Protein AF-A0A0F8YPG9-F1 (afdb_monomer_lite)

Foldseek 3Di:
DDPVVVVVVVVVVVVVCPACLNQQAQDAADPVDPCDDNRHHHHPVLLVQQLCQAPDVDGDDDDDPPPCPLVSVLLSVQCQQAQVDHPSGNHDGDLDAEEDDDDDPDLVCCVPRNVCQNQNDDVRGQNHNNHPVFFPDWDADDDVDPPRTDDTWGQYPNGHTHD

Sequence (163 aa):
MNESTEALMAEAIRLGSQRKLCREYARIVDMELPIEGENIGVYPWQAEFHNAGADYPERCLLAANQTGKSRSGAAETAIHLTGEYPNWWQGRRFTHPVQWWTGAERTEDSKDIIQSALLGQQGDHGTGWIPKTHIVKVTYRQAGVPEVVDKIYVQHKSGGISE

pLDDT: mean 91.57, std 8.06, range [55.16, 98.56]

Organism: NCBI:txid412755

Structure (mmCIF, N/CA/C/O backbone):
data_AF-A0A0F8YPG9-F1
#
_entry.id   AF-A0A0F8YPG9-F1
#
loop_
_atom_site.group_PDB
_atom_site.id
_atom_site.type_symbol
_atom_site.label_atom_id
_atom_site.label_alt_id
_atom_site.label_comp_id
_atom_site.label_asym_id
_atom_site.label_entity_id
_atom_site.label_seq_id
_atom_site.pdbx_PDB_ins_code
_atom_site.Cartn_x
_atom_site.Cartn_y
_atom_site.Cartn_z
_atom_site.occupancy
_atom_site.B_iso_or_equiv
_atom_site.auth_seq_id
_atom_site.auth_comp_id
_atom_site.auth_asym_id
_atom_site.auth_atom_id
_atom_site.pdbx_PDB_model_num
ATOM 1 N N . MET A 1 1 ? -27.855 -5.778 -22.716 1.00 55.16 1 MET A N 1
ATOM 2 C CA . MET A 1 1 ? -27.303 -4.840 -21.713 1.00 55.16 1 MET A CA 1
ATOM 3 C C . MET A 1 1 ? -27.709 -3.445 -22.144 1.00 55.16 1 MET A C 1
ATOM 5 O O . MET A 1 1 ? -27.741 -3.213 -23.341 1.00 55.16 1 MET A O 1
ATOM 9 N N . ASN A 1 2 ? -28.146 -2.588 -21.219 1.00 73.69 2 ASN A N 1
ATOM 10 C CA . ASN A 1 2 ? -28.643 -1.250 -21.555 1.00 73.69 2 ASN A CA 1
ATOM 11 C C . ASN A 1 2 ? -27.463 -0.259 -21.606 1.00 73.69 2 ASN A C 1
ATOM 13 O O . ASN A 1 2 ? -26.493 -0.429 -20.867 1.00 73.69 2 ASN A O 1
ATOM 17 N N . GLU A 1 3 ? -27.555 0.791 -22.416 1.00 75.06 3 GLU A N 1
ATOM 18 C CA . GLU A 1 3 ? -26.484 1.783 -22.658 1.00 75.06 3 GLU A CA 1
ATOM 19 C C . GLU A 1 3 ? -25.985 2.449 -21.349 1.00 75.06 3 GLU A C 1
ATOM 21 O O . GLU A 1 3 ? -24.797 2.697 -21.148 1.00 75.06 3 GLU A O 1
ATOM 26 N N . SER A 1 4 ? -26.887 2.616 -20.373 1.00 78.88 4 SER A N 1
ATOM 27 C CA . SER A 1 4 ? -26.582 3.123 -19.025 1.00 78.88 4 SER A CA 1
ATOM 28 C C . SER A 1 4 ? -25.684 2.192 -18.192 1.00 78.88 4 SER A C 1
ATOM 30 O O . SER A 1 4 ? -24.829 2.671 -17.446 1.00 78.88 4 SER A O 1
ATOM 32 N N . THR A 1 5 ? -25.841 0.870 -18.314 1.00 81.88 5 THR A N 1
ATOM 33 C CA . THR A 1 5 ? -24.988 -0.095 -17.597 1.00 81.88 5 THR A CA 1
ATOM 34 C C . THR A 1 5 ? -23.568 -0.142 -18.157 1.00 81.88 5 THR A C 1
ATOM 36 O O . THR A 1 5 ? -22.621 -0.284 -17.387 1.00 81.88 5 THR A O 1
ATOM 39 N N . GLU A 1 6 ? -23.401 0.031 -19.469 1.00 84.81 6 GLU A N 1
ATOM 40 C CA . GLU A 1 6 ? -22.077 0.072 -20.101 1.00 84.81 6 GLU A CA 1
ATOM 41 C C . GLU A 1 6 ? -21.303 1.332 -19.694 1.00 84.81 6 GLU A C 1
ATOM 43 O O . GLU A 1 6 ? -20.127 1.240 -19.343 1.00 84.81 6 GLU A O 1
ATOM 48 N N . ALA A 1 7 ? -21.975 2.486 -19.625 1.00 81.94 7 ALA A N 1
ATOM 49 C CA . ALA A 1 7 ? -21.374 3.732 -19.151 1.00 81.94 7 ALA A CA 1
ATOM 50 C C . ALA A 1 7 ? -20.906 3.646 -17.684 1.00 81.94 7 ALA A C 1
ATOM 52 O O . ALA A 1 7 ? -19.809 4.097 -17.353 1.00 81.94 7 ALA A O 1
ATOM 53 N N . LEU A 1 8 ? -21.702 3.022 -16.807 1.00 81.00 8 LEU A N 1
ATOM 54 C CA . LEU A 1 8 ? -21.329 2.812 -15.402 1.00 81.00 8 LEU A CA 1
ATOM 55 C C . LEU A 1 8 ? -20.135 1.861 -15.254 1.00 81.00 8 LEU A C 1
ATOM 57 O O . LEU A 1 8 ? -19.243 2.119 -14.445 1.00 81.00 8 LEU A O 1
ATOM 61 N N . MET A 1 9 ? -20.087 0.782 -16.042 1.00 76.69 9 MET A N 1
ATOM 62 C CA . MET A 1 9 ? -18.933 -0.121 -16.062 1.00 76.69 9 MET A CA 1
ATOM 63 C C . MET A 1 9 ? -17.675 0.580 -16.582 1.00 76.69 9 MET A C 1
ATOM 65 O O . MET A 1 9 ? -16.614 0.441 -15.975 1.00 76.69 9 MET A O 1
ATOM 69 N N . ALA A 1 10 ? -17.786 1.368 -17.653 1.00 74.75 10 ALA A N 1
ATOM 70 C CA . ALA A 1 10 ? -16.668 2.132 -18.201 1.00 74.75 10 ALA A CA 1
ATOM 71 C C . ALA A 1 10 ? -16.107 3.139 -17.183 1.00 74.75 10 ALA A C 1
ATOM 73 O O . ALA A 1 10 ? -14.891 3.231 -17.012 1.00 74.75 10 ALA A O 1
ATOM 74 N N . GLU A 1 11 ? -16.976 3.838 -16.449 1.00 77.81 11 GLU A N 1
ATOM 75 C CA . GLU A 1 11 ? -16.554 4.778 -15.408 1.00 77.81 11 GLU A CA 1
ATOM 76 C C . GLU A 1 11 ? -15.919 4.065 -14.206 1.00 77.81 11 GLU A C 1
ATOM 78 O O . GLU A 1 11 ? -14.884 4.501 -13.702 1.00 77.81 11 GLU A O 1
ATOM 83 N N . ALA A 1 12 ? -16.467 2.924 -13.780 1.00 72.00 12 ALA A N 1
ATOM 84 C CA . ALA A 1 12 ? -15.864 2.112 -12.724 1.00 72.00 12 ALA A CA 1
ATOM 85 C C . ALA A 1 12 ? -14.465 1.603 -13.117 1.00 72.00 12 ALA A C 1
ATOM 87 O O . ALA A 1 12 ? -13.543 1.635 -12.298 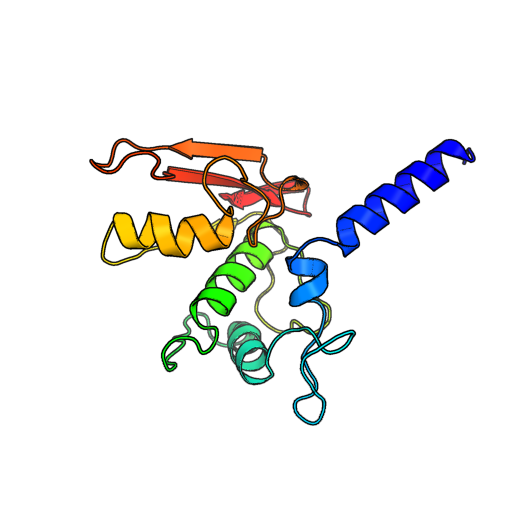1.00 72.00 12 ALA A O 1
ATOM 88 N N . ILE A 1 13 ? -14.283 1.189 -14.377 1.00 72.94 13 ILE A N 1
ATOM 89 C CA . ILE A 1 13 ? -12.981 0.795 -14.933 1.00 72.94 13 ILE A CA 1
ATOM 90 C C . ILE A 1 13 ? -12.021 1.991 -14.952 1.00 72.94 13 ILE A C 1
ATOM 92 O O . ILE A 1 13 ? -10.868 1.849 -14.542 1.00 72.94 13 ILE A O 1
ATOM 96 N N . ARG A 1 14 ? -12.487 3.176 -15.366 1.00 71.94 14 ARG A N 1
ATOM 97 C CA . ARG A 1 14 ? -11.690 4.413 -15.386 1.00 71.94 14 ARG A CA 1
ATOM 98 C C . ARG A 1 14 ? -11.221 4.818 -13.989 1.00 71.94 14 ARG A C 1
ATOM 100 O O . ARG A 1 14 ? -10.050 5.125 -13.791 1.00 71.94 14 ARG A O 1
ATOM 107 N N . LEU A 1 15 ? -12.114 4.791 -13.003 1.00 69.69 15 LEU A N 1
ATOM 108 C CA . LEU A 1 15 ? -11.768 5.085 -11.611 1.00 69.69 15 LEU A CA 1
ATOM 109 C C . LEU A 1 15 ? -10.829 4.020 -11.031 1.00 69.69 15 LEU A C 1
ATOM 111 O O . LEU A 1 15 ? -9.929 4.340 -10.256 1.00 69.69 15 LEU A O 1
ATOM 115 N N . GLY A 1 16 ? -11.006 2.758 -11.433 1.00 65.06 16 GLY A N 1
ATOM 116 C CA . GLY A 1 16 ? -10.108 1.656 -11.100 1.00 65.06 16 GLY A CA 1
ATOM 117 C C . GLY A 1 16 ? -8.689 1.864 -11.632 1.00 65.06 16 GLY A C 1
ATOM 118 O O . GLY A 1 16 ? -7.729 1.735 -10.876 1.00 65.06 16 GLY A O 1
ATOM 119 N N . SER A 1 17 ? -8.544 2.253 -12.901 1.00 62.72 17 SER A N 1
ATOM 120 C CA . SER A 1 17 ? -7.236 2.460 -13.537 1.00 62.72 17 SER A CA 1
ATOM 121 C C . SER A 1 17 ? -6.479 3.678 -12.998 1.00 62.72 17 SER A C 1
ATOM 123 O O . SER A 1 17 ? -5.251 3.709 -13.049 1.00 62.72 17 SER A O 1
ATOM 125 N N . GLN A 1 18 ? -7.187 4.654 -12.423 1.00 65.38 18 GLN A N 1
ATOM 126 C CA . GLN A 1 18 ? -6.587 5.821 -11.771 1.00 65.38 18 GLN A CA 1
ATOM 127 C C . GLN A 1 18 ? -6.046 5.542 -10.363 1.00 65.38 18 GLN A C 1
ATOM 129 O O . GLN A 1 18 ? -5.344 6.389 -9.804 1.00 65.38 18 GLN A O 1
ATOM 134 N N . ARG A 1 19 ? -6.337 4.375 -9.776 1.00 80.06 19 ARG A N 1
ATOM 135 C CA . ARG A 1 19 ? -5.829 4.015 -8.447 1.00 80.06 19 ARG A CA 1
ATOM 136 C C . ARG A 1 19 ? -4.307 3.981 -8.456 1.00 80.06 19 ARG A C 1
ATOM 138 O O . ARG A 1 19 ? -3.692 3.437 -9.373 1.00 80.06 19 ARG A O 1
ATOM 145 N N . LYS A 1 20 ? -3.705 4.491 -7.380 1.00 83.44 20 LYS A N 1
ATOM 146 C CA . LYS A 1 20 ? -2.249 4.540 -7.203 1.00 83.44 20 LYS A CA 1
ATOM 147 C C . LYS A 1 20 ? -1.589 3.189 -7.473 1.00 83.44 20 LYS A C 1
ATOM 149 O O . LYS A 1 20 ? -0.627 3.124 -8.227 1.00 83.44 20 LYS A O 1
ATOM 154 N N . LEU A 1 21 ? -2.163 2.113 -6.934 1.00 83.62 21 LEU A N 1
ATOM 155 C CA . LEU A 1 21 ? -1.667 0.756 -7.141 1.00 83.62 21 LEU A CA 1
ATOM 156 C C . LEU A 1 21 ? -1.704 0.329 -8.619 1.00 83.62 21 LEU A C 1
ATOM 158 O O . LEU A 1 21 ? -0.700 -0.128 -9.158 1.00 83.62 21 LEU A O 1
ATOM 162 N N . CYS A 1 22 ? -2.835 0.542 -9.295 1.00 79.38 22 CYS A N 1
ATOM 163 C CA . CYS A 1 22 ? -3.024 0.168 -10.697 1.00 79.38 22 CYS A CA 1
ATOM 164 C C . CYS A 1 22 ? -2.204 1.017 -11.673 1.00 79.38 22 CYS A C 1
ATOM 166 O O . CYS A 1 22 ? -1.935 0.552 -12.774 1.00 79.38 22 CYS A O 1
ATOM 168 N N . ARG A 1 23 ? -1.824 2.243 -11.294 1.00 84.75 23 ARG A N 1
ATOM 169 C CA . ARG A 1 23 ? -1.048 3.163 -12.135 1.00 84.75 23 ARG A CA 1
ATOM 170 C C . ARG A 1 23 ? 0.447 3.092 -11.842 1.00 84.75 23 ARG A C 1
ATOM 172 O O . ARG A 1 23 ? 1.237 2.826 -12.738 1.00 84.75 23 ARG A O 1
ATOM 179 N N . GLU A 1 24 ? 0.844 3.334 -10.597 1.00 88.94 24 GLU A N 1
ATOM 180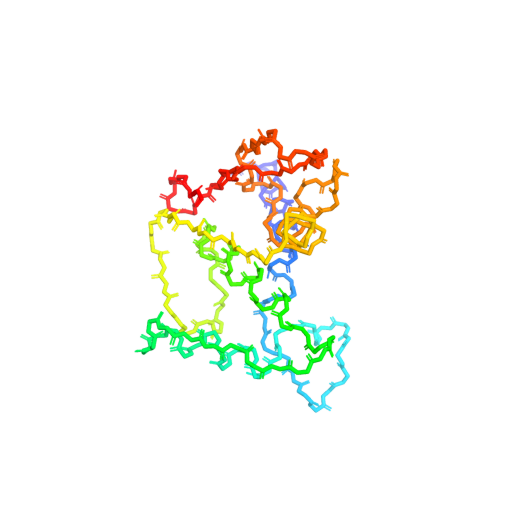 C CA . GLU A 1 24 ? 2.252 3.453 -10.207 1.00 88.94 24 GLU A CA 1
ATOM 181 C C . GLU A 1 24 ? 2.948 2.105 -9.996 1.00 88.94 24 GLU A C 1
ATOM 183 O O . GLU A 1 24 ? 4.176 2.057 -9.957 1.00 88.94 24 GLU A O 1
ATOM 188 N N . TYR A 1 25 ? 2.184 1.023 -9.833 1.00 91.81 25 TYR A N 1
ATOM 189 C CA . TYR A 1 25 ? 2.700 -0.343 -9.709 1.00 91.81 25 TYR A CA 1
ATOM 190 C C . TYR A 1 25 ? 2.295 -1.233 -10.893 1.00 91.81 25 TYR A C 1
ATOM 192 O O . TYR A 1 25 ? 2.488 -2.445 -10.859 1.00 91.81 25 TYR A O 1
ATOM 200 N N . ALA A 1 26 ? 1.768 -0.646 -11.974 1.00 88.44 26 ALA A N 1
ATOM 201 C CA . ALA A 1 26 ? 1.269 -1.383 -13.137 1.00 88.44 26 ALA A CA 1
ATOM 202 C C . ALA A 1 26 ? 2.364 -2.152 -13.887 1.00 88.44 26 ALA A C 1
ATOM 204 O O . ALA A 1 26 ? 2.124 -3.229 -14.432 1.00 88.44 26 ALA A O 1
ATOM 205 N N . ARG A 1 27 ? 3.557 -1.556 -13.951 1.00 92.62 27 ARG A N 1
ATOM 206 C CA . ARG A 1 27 ? 4.668 -1.975 -14.806 1.00 92.62 27 ARG A CA 1
ATOM 207 C C . ARG A 1 27 ? 6.001 -1.768 -14.100 1.00 92.62 27 ARG A C 1
ATOM 209 O O . ARG A 1 27 ? 6.102 -0.936 -13.198 1.00 92.62 27 ARG A O 1
ATOM 216 N N . ILE A 1 28 ? 7.008 -2.505 -14.546 1.00 96.00 28 ILE A N 1
ATOM 217 C CA . ILE A 1 28 ? 8.404 -2.222 -14.218 1.00 96.00 28 ILE A CA 1
ATOM 218 C C . ILE A 1 28 ? 8.855 -1.094 -15.149 1.00 96.00 28 ILE A C 1
ATOM 220 O O . ILE A 1 28 ? 8.533 -1.133 -16.337 1.00 96.00 28 ILE A O 1
ATOM 224 N N . VAL A 1 29 ? 9.515 -0.070 -14.607 1.00 95.50 29 VAL A N 1
ATOM 225 C CA . VAL A 1 29 ? 10.022 1.045 -15.421 1.00 95.50 29 VAL A CA 1
ATOM 226 C C . VAL A 1 29 ? 11.197 0.600 -16.278 1.00 95.50 29 VAL A C 1
ATOM 228 O O . VAL A 1 29 ? 12.015 -0.219 -15.851 1.00 95.50 29 VAL A O 1
ATOM 231 N N . ASP A 1 30 ? 11.293 1.191 -17.460 1.00 95.12 30 ASP A N 1
ATOM 232 C CA . ASP A 1 30 ? 12.500 1.142 -18.268 1.00 95.12 30 ASP A CA 1
ATOM 233 C C . ASP A 1 30 ? 13.482 2.194 -17.741 1.00 95.12 30 ASP A C 1
ATOM 235 O O . ASP A 1 30 ? 13.176 3.388 -17.725 1.00 95.12 30 ASP A O 1
ATOM 239 N N . MET A 1 31 ? 14.644 1.748 -17.264 1.00 94.94 31 MET A N 1
ATOM 240 C CA . MET A 1 31 ? 15.667 2.630 -16.692 1.00 94.94 31 MET A CA 1
ATOM 241 C C . MET A 1 31 ? 16.459 3.396 -17.760 1.00 94.94 31 MET A C 1
ATOM 243 O O . MET A 1 31 ? 17.203 4.309 -17.405 1.00 94.94 31 MET A O 1
ATOM 247 N N . GLU A 1 32 ? 16.315 3.041 -19.040 1.00 95.94 32 GLU A N 1
ATOM 248 C CA . GLU A 1 32 ? 16.935 3.753 -20.165 1.00 95.94 32 GLU A CA 1
ATOM 249 C C . GLU A 1 32 ? 16.125 4.986 -20.591 1.00 95.94 32 GLU A C 1
ATOM 251 O O . GLU A 1 32 ? 16.642 5.873 -21.274 1.00 95.94 32 GLU A O 1
ATOM 256 N N . LEU A 1 33 ? 14.863 5.073 -20.160 1.00 93.88 33 LEU A N 1
ATOM 257 C CA . LEU A 1 33 ? 13.953 6.169 -20.468 1.00 93.88 33 LEU A CA 1
ATOM 258 C C . LEU A 1 33 ? 13.736 7.079 -19.247 1.00 93.88 33 LEU A C 1
ATOM 260 O O . LEU A 1 33 ? 13.785 6.618 -18.103 1.00 93.88 33 LEU A O 1
ATOM 264 N N . PRO A 1 34 ? 13.422 8.372 -19.453 1.00 92.88 34 PRO A N 1
ATOM 265 C CA . PRO A 1 34 ? 12.973 9.242 -18.370 1.00 92.88 34 PRO A CA 1
ATOM 266 C C . PRO A 1 34 ? 11.765 8.649 -17.628 1.00 92.88 34 PRO A C 1
ATOM 268 O O . PRO A 1 34 ? 10.867 8.068 -18.240 1.00 92.88 34 PRO A O 1
ATOM 271 N N . ILE A 1 35 ? 11.735 8.791 -16.299 1.00 90.38 35 ILE A N 1
ATOM 272 C CA . ILE A 1 35 ? 10.666 8.249 -15.440 1.00 90.38 35 ILE A CA 1
ATOM 273 C C . ILE A 1 35 ? 9.512 9.250 -15.389 1.00 90.38 35 ILE A C 1
ATOM 275 O O . ILE A 1 35 ? 9.288 9.948 -14.399 1.00 90.38 35 ILE A O 1
ATOM 279 N N . GLU A 1 36 ? 8.802 9.358 -16.503 1.00 88.19 36 GLU A N 1
ATOM 280 C CA . GLU A 1 36 ? 7.695 10.289 -16.688 1.00 88.19 36 GLU A CA 1
ATOM 281 C C . GLU A 1 36 ? 6.666 9.741 -17.681 1.00 88.19 36 GLU A C 1
ATOM 283 O O . GLU A 1 36 ? 6.887 8.726 -18.345 1.00 88.19 36 GLU A O 1
ATOM 288 N N . GLY A 1 37 ? 5.510 10.405 -17.767 1.00 87.31 37 GLY A N 1
ATOM 289 C CA . GLY A 1 37 ? 4.443 10.022 -18.690 1.00 87.31 37 GLY A CA 1
ATOM 290 C C . GLY A 1 37 ? 4.007 8.566 -18.501 1.00 87.31 37 GLY A C 1
ATOM 291 O O . GLY A 1 37 ? 3.454 8.202 -17.462 1.00 87.31 37 GLY A O 1
ATOM 292 N N . GLU A 1 38 ? 4.249 7.741 -19.519 1.00 86.12 38 GLU A N 1
ATOM 293 C CA . GLU A 1 38 ? 3.911 6.315 -19.515 1.00 86.12 38 GLU A CA 1
ATOM 294 C C . GLU A 1 38 ? 4.953 5.434 -18.803 1.00 86.12 38 GLU A C 1
ATOM 296 O O . GLU A 1 38 ? 4.635 4.303 -18.429 1.00 86.12 38 GLU A O 1
ATOM 301 N N . ASN A 1 39 ? 6.171 5.932 -18.565 1.00 90.75 39 ASN A N 1
ATOM 302 C CA . ASN A 1 39 ? 7.249 5.209 -17.885 1.00 90.75 39 ASN A CA 1
ATOM 303 C C . ASN A 1 39 ? 7.261 5.482 -16.369 1.00 90.75 39 ASN A C 1
ATOM 305 O O . ASN A 1 39 ? 8.283 5.789 -15.762 1.00 90.75 39 ASN A O 1
ATOM 309 N N . ILE A 1 40 ? 6.089 5.394 -15.743 1.00 89.25 40 ILE A N 1
ATOM 310 C CA . ILE A 1 40 ? 5.923 5.492 -14.289 1.00 89.25 40 ILE A CA 1
ATOM 311 C C . ILE A 1 40 ? 5.572 4.101 -13.766 1.00 89.25 40 ILE A C 1
ATOM 313 O O . ILE A 1 40 ? 4.650 3.457 -14.270 1.00 89.25 40 ILE A O 1
ATOM 317 N N . GLY A 1 41 ? 6.300 3.626 -12.756 1.00 93.19 41 GLY A N 1
ATOM 318 C CA . GLY A 1 41 ? 6.188 2.231 -12.350 1.00 93.19 41 GLY A CA 1
ATOM 319 C C . GLY A 1 41 ? 7.034 1.829 -11.144 1.00 93.19 41 GLY A C 1
ATOM 320 O O . GLY A 1 41 ? 7.410 2.633 -10.284 1.00 93.19 41 GLY A O 1
ATOM 321 N N . VAL A 1 42 ? 7.318 0.535 -11.085 1.00 95.25 42 VAL A N 1
ATOM 322 C CA . VAL A 1 42 ? 8.179 -0.117 -10.098 1.00 95.25 42 VAL A CA 1
ATOM 323 C C . VAL A 1 42 ? 9.608 -0.137 -10.617 1.00 95.25 42 VAL A C 1
ATOM 325 O O . VAL A 1 42 ? 9.838 -0.515 -11.763 1.00 95.25 42 VAL A O 1
ATOM 328 N N . TYR A 1 43 ? 10.575 0.249 -9.788 1.00 95.50 43 TYR A N 1
ATOM 329 C CA . TYR A 1 43 ? 11.984 0.124 -10.162 1.00 95.50 43 TYR A CA 1
ATOM 330 C C . TYR A 1 43 ? 12.385 -1.352 -10.295 1.00 95.50 43 TYR A C 1
ATOM 332 O O . TYR A 1 43 ? 11.898 -2.167 -9.509 1.00 95.50 43 TYR A O 1
ATOM 340 N N . PRO A 1 44 ? 13.313 -1.721 -11.198 1.00 96.56 44 PRO A N 1
ATOM 341 C CA . PRO A 1 44 ? 13.739 -3.114 -11.351 1.00 96.56 44 PRO A CA 1
ATOM 342 C C . PRO A 1 44 ? 14.162 -3.781 -10.034 1.00 96.56 44 PRO A C 1
ATOM 344 O O . PRO A 1 44 ? 13.713 -4.882 -9.737 1.00 96.56 44 PRO A O 1
ATOM 347 N N . TRP A 1 45 ? 14.914 -3.075 -9.182 1.00 96.06 45 TRP A N 1
ATOM 348 C CA . TRP A 1 45 ? 15.323 -3.588 -7.867 1.00 96.06 45 TRP A CA 1
ATOM 349 C C . TRP A 1 45 ? 14.140 -3.782 -6.899 1.00 96.06 45 TRP A C 1
ATOM 351 O O . TRP A 1 45 ? 14.169 -4.671 -6.051 1.00 96.06 45 TRP A O 1
ATOM 361 N N . GLN A 1 46 ? 13.082 -2.964 -7.005 1.00 96.94 46 GLN A N 1
ATOM 362 C CA . GLN A 1 46 ? 11.862 -3.148 -6.210 1.00 96.94 46 GLN A CA 1
ATOM 363 C C . GLN A 1 46 ? 11.144 -4.413 -6.669 1.00 96.94 46 GLN A C 1
ATOM 365 O O . GLN A 1 46 ? 10.755 -5.228 -5.840 1.00 96.94 46 GLN A O 1
ATOM 370 N N . ALA A 1 47 ? 11.009 -4.598 -7.985 1.00 97.38 47 ALA A N 1
ATOM 371 C CA . ALA A 1 47 ? 10.405 -5.794 -8.556 1.00 97.38 47 ALA A CA 1
ATOM 372 C C . ALA A 1 47 ? 11.191 -7.059 -8.182 1.00 97.38 47 ALA A C 1
ATOM 374 O O . ALA A 1 47 ? 10.578 -8.054 -7.812 1.00 97.38 47 ALA A O 1
ATOM 375 N N . GLU A 1 48 ? 12.526 -7.008 -8.203 1.00 97.50 48 GLU A N 1
ATOM 376 C CA . GLU A 1 48 ? 13.392 -8.088 -7.718 1.00 97.50 48 GLU A CA 1
ATOM 377 C C . GLU A 1 48 ? 13.121 -8.403 -6.243 1.00 97.50 48 GLU A C 1
ATOM 379 O O . GLU A 1 48 ? 12.839 -9.553 -5.906 1.00 97.50 48 GLU A O 1
ATOM 384 N N . PHE A 1 49 ? 13.107 -7.380 -5.379 1.00 97.81 49 PHE A N 1
ATOM 385 C CA . PHE A 1 49 ? 12.772 -7.545 -3.966 1.00 97.81 49 PHE A CA 1
ATOM 386 C C . PHE A 1 49 ? 11.409 -8.223 -3.789 1.00 97.81 49 PHE A C 1
ATOM 388 O O . PHE A 1 49 ? 11.321 -9.197 -3.045 1.00 97.81 49 PHE A O 1
ATOM 395 N N . HIS A 1 50 ? 10.364 -7.758 -4.479 1.00 97.69 50 HIS A N 1
ATOM 396 C CA . HIS A 1 50 ? 9.014 -8.331 -4.424 1.00 97.69 50 HIS A CA 1
ATOM 397 C C . HIS A 1 50 ? 8.972 -9.785 -4.914 1.00 97.69 50 HIS A C 1
ATOM 399 O O . HIS A 1 50 ? 8.399 -10.659 -4.259 1.00 97.69 50 HIS A O 1
ATOM 405 N N . ASN A 1 51 ? 9.611 -10.055 -6.052 1.00 98.19 51 ASN A N 1
ATOM 406 C CA . ASN A 1 51 ? 9.610 -11.366 -6.692 1.00 98.19 51 ASN A CA 1
ATOM 407 C C . ASN A 1 51 ? 10.387 -12.410 -5.890 1.00 98.19 51 ASN A C 1
ATOM 409 O O . ASN A 1 51 ? 9.964 -13.562 -5.848 1.00 98.19 51 ASN A O 1
ATOM 413 N N . ALA A 1 52 ? 11.429 -12.004 -5.159 1.00 98.19 52 ALA A N 1
ATOM 414 C CA . ALA A 1 52 ? 12.135 -12.873 -4.221 1.00 98.19 52 ALA A CA 1
ATOM 415 C C . ALA A 1 52 ? 11.194 -13.487 -3.161 1.00 98.19 52 ALA A C 1
ATOM 417 O O . ALA A 1 52 ? 11.482 -14.548 -2.614 1.00 98.19 52 ALA A O 1
ATOM 418 N N . GLY A 1 53 ? 10.031 -12.881 -2.893 1.00 97.44 53 GLY A N 1
ATOM 419 C CA . GLY A 1 53 ? 9.031 -13.450 -1.986 1.00 97.44 53 GLY A CA 1
ATOM 420 C C . GLY A 1 53 ? 8.430 -14.782 -2.445 1.00 97.44 53 GLY A C 1
ATOM 421 O O . GLY A 1 53 ? 7.739 -15.417 -1.653 1.00 97.44 53 GLY A O 1
ATOM 422 N N . ALA A 1 54 ? 8.647 -15.202 -3.697 1.00 97.38 54 ALA A N 1
ATOM 423 C CA . ALA A 1 54 ? 8.250 -16.525 -4.181 1.00 97.38 54 ALA A CA 1
ATOM 424 C C . ALA A 1 54 ? 9.000 -17.651 -3.455 1.00 97.38 54 ALA A C 1
ATOM 426 O O . ALA A 1 54 ? 8.386 -18.638 -3.052 1.00 97.38 54 ALA A O 1
ATOM 427 N N . ASP A 1 55 ? 10.303 -17.456 -3.253 1.00 97.69 55 ASP A N 1
ATOM 428 C CA . ASP A 1 55 ? 11.214 -18.472 -2.727 1.00 97.69 55 ASP A CA 1
ATOM 429 C C . ASP A 1 55 ? 11.593 -18.205 -1.265 1.00 97.69 55 ASP A C 1
ATOM 431 O O . ASP A 1 55 ? 11.845 -19.137 -0.500 1.00 97.69 55 ASP A O 1
ATOM 435 N N . TYR A 1 56 ? 11.604 -16.931 -0.855 1.00 97.38 56 TYR A N 1
ATOM 436 C CA . TYR A 1 56 ? 12.087 -16.507 0.456 1.00 97.38 56 TYR A CA 1
ATOM 437 C C . TYR A 1 56 ? 10.942 -15.963 1.326 1.00 97.38 56 TYR A C 1
ATOM 439 O O . TYR A 1 56 ? 10.410 -14.882 1.045 1.00 97.38 56 TYR A O 1
ATOM 447 N N . PRO A 1 57 ? 10.558 -16.672 2.408 1.00 92.25 57 PRO A N 1
ATOM 448 C CA . PRO A 1 57 ? 9.488 -16.228 3.302 1.00 92.25 57 PRO A CA 1
ATOM 449 C C . PRO A 1 57 ? 9.872 -14.980 4.107 1.00 92.25 57 PRO A C 1
ATOM 451 O O . PRO A 1 57 ? 8.998 -14.210 4.496 1.00 92.25 57 PRO A O 1
ATOM 454 N N . GLU A 1 58 ? 11.170 -14.763 4.317 1.00 96.12 58 GLU A N 1
ATOM 455 C CA . GLU A 1 58 ? 11.727 -13.622 5.034 1.00 96.12 58 GLU A CA 1
ATOM 456 C C . GLU A 1 58 ? 12.663 -12.850 4.105 1.00 96.12 58 GLU A C 1
ATOM 458 O O . GLU A 1 58 ? 13.527 -13.430 3.444 1.00 96.12 58 GLU A O 1
ATOM 463 N N . ARG A 1 59 ? 12.482 -11.529 4.037 1.00 96.38 59 ARG A N 1
ATOM 464 C CA . ARG A 1 59 ? 13.276 -10.633 3.191 1.00 96.38 59 ARG A CA 1
ATOM 465 C C . ARG A 1 59 ? 13.571 -9.343 3.940 1.00 96.38 59 ARG A C 1
ATOM 467 O O . ARG A 1 59 ? 12.707 -8.807 4.629 1.00 96.38 59 ARG A O 1
ATOM 474 N N . CYS A 1 60 ? 14.777 -8.816 3.755 1.00 96.06 60 CYS A N 1
ATOM 475 C CA . CYS A 1 60 ? 15.189 -7.526 4.295 1.00 96.06 60 CYS A CA 1
ATOM 476 C C . CYS A 1 60 ? 15.520 -6.575 3.146 1.00 96.06 60 CYS A C 1
ATOM 478 O O . CYS A 1 60 ? 16.343 -6.898 2.290 1.00 96.06 60 CYS A O 1
ATOM 480 N N . LEU A 1 61 ? 14.890 -5.398 3.136 1.00 95.38 61 LEU A N 1
ATOM 481 C CA . LEU A 1 61 ? 15.202 -4.349 2.175 1.00 95.38 61 LEU A CA 1
ATOM 482 C C . LEU A 1 61 ? 16.162 -3.328 2.793 1.00 95.38 61 LEU A C 1
ATOM 484 O O . LEU A 1 61 ? 15.737 -2.391 3.472 1.00 95.38 61 LEU A O 1
ATOM 488 N N . LEU A 1 62 ? 17.457 -3.490 2.525 1.00 95.00 62 LEU A N 1
ATOM 489 C CA . LEU A 1 62 ? 18.492 -2.554 2.958 1.00 95.00 62 LEU A CA 1
ATOM 490 C C . LEU A 1 62 ? 18.822 -1.568 1.830 1.00 95.00 62 LEU A C 1
ATOM 492 O O . LEU A 1 62 ? 19.438 -1.934 0.834 1.00 95.00 62 LEU A O 1
ATOM 496 N N . ALA A 1 63 ? 18.410 -0.308 1.985 1.00 92.12 63 ALA A N 1
ATOM 497 C CA . ALA A 1 63 ? 18.592 0.722 0.963 1.00 92.12 63 ALA A CA 1
ATOM 498 C C . ALA A 1 63 ? 18.799 2.121 1.566 1.00 92.12 63 ALA A C 1
ATOM 500 O O . ALA A 1 63 ? 18.350 2.422 2.680 1.00 92.12 63 ALA A O 1
ATOM 501 N N . ALA A 1 64 ? 19.432 3.007 0.789 1.00 93.50 64 ALA A N 1
ATOM 502 C CA . ALA A 1 64 ? 19.681 4.394 1.179 1.00 93.50 64 ALA A CA 1
ATOM 503 C C . ALA A 1 64 ? 18.379 5.186 1.434 1.00 93.50 64 ALA A C 1
ATOM 505 O O . ALA A 1 64 ? 17.258 4.742 1.154 1.00 93.50 64 ALA A O 1
ATOM 506 N N . ASN A 1 65 ? 18.499 6.376 2.020 1.00 91.94 65 ASN A N 1
ATOM 507 C CA . ASN A 1 65 ? 17.348 7.242 2.281 1.00 91.94 65 ASN A CA 1
ATOM 508 C C . ASN A 1 65 ? 16.741 7.782 0.985 1.00 91.94 65 ASN A C 1
ATOM 510 O O . ASN A 1 65 ? 17.451 8.025 0.020 1.00 91.94 65 ASN A O 1
ATOM 514 N N . GLN A 1 66 ? 15.411 7.931 0.978 1.00 88.81 66 GLN A N 1
ATOM 515 C CA . GLN A 1 66 ? 14.638 8.478 -0.149 1.00 88.81 66 GLN A CA 1
ATOM 516 C C . GLN A 1 66 ? 14.749 7.698 -1.473 1.00 88.81 66 GLN A C 1
ATOM 518 O O . GLN A 1 66 ? 14.349 8.183 -2.521 1.00 88.81 66 GLN A O 1
ATOM 523 N N . THR A 1 67 ? 15.199 6.446 -1.425 1.00 92.44 67 THR A N 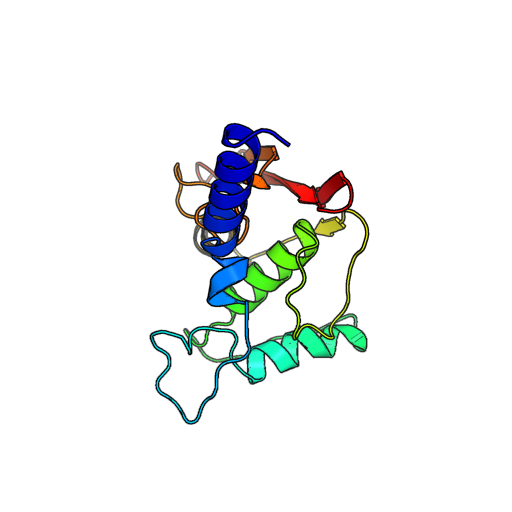1
ATOM 524 C CA . THR A 1 67 ? 15.282 5.559 -2.600 1.00 92.44 67 THR A CA 1
ATOM 525 C C . THR A 1 67 ? 13.961 4.876 -2.949 1.00 92.44 67 THR A C 1
ATOM 527 O O . THR A 1 67 ? 13.852 4.256 -3.997 1.00 92.44 67 THR A O 1
ATOM 530 N N . GLY A 1 68 ? 12.946 4.971 -2.083 1.00 92.25 68 GLY A N 1
ATOM 531 C CA . GLY A 1 68 ? 11.661 4.292 -2.268 1.00 92.25 68 GLY A CA 1
ATOM 532 C C . GLY A 1 68 ? 11.459 3.043 -1.406 1.00 92.25 68 GLY A C 1
ATOM 533 O O . GLY A 1 68 ? 10.516 2.301 -1.653 1.00 92.25 68 GLY A O 1
ATOM 534 N N . LYS A 1 69 ? 12.269 2.819 -0.361 1.00 94.50 69 LYS A N 1
ATOM 535 C CA . LYS A 1 69 ? 12.069 1.691 0.574 1.00 94.50 69 LYS A CA 1
ATOM 536 C C . LYS A 1 69 ? 10.675 1.651 1.221 1.00 94.50 69 LYS A C 1
ATOM 538 O O . LYS A 1 69 ? 10.006 0.623 1.177 1.00 94.50 69 LYS A O 1
ATOM 543 N N . SER A 1 70 ? 10.190 2.783 1.738 1.00 93.44 70 SER A N 1
ATOM 544 C CA . SER A 1 70 ? 8.851 2.872 2.345 1.00 93.44 70 SER A CA 1
ATOM 545 C C . SER A 1 70 ? 7.746 2.671 1.309 1.00 93.44 70 SER A C 1
ATOM 547 O O . SER A 1 70 ? 6.718 2.067 1.602 1.00 93.44 70 SER A O 1
ATOM 549 N N . ARG A 1 71 ? 7.985 3.132 0.072 1.00 93.88 71 ARG A N 1
ATOM 550 C CA . ARG A 1 71 ? 7.097 2.895 -1.068 1.00 93.88 71 ARG A CA 1
ATOM 551 C C . ARG A 1 71 ? 6.949 1.397 -1.339 1.00 93.88 71 ARG A C 1
ATOM 553 O O . ARG A 1 71 ? 5.819 0.948 -1.474 1.00 93.88 71 ARG A O 1
ATOM 560 N N . SER A 1 72 ? 8.052 0.646 -1.377 1.00 96.00 72 SER A N 1
ATOM 561 C CA . SER A 1 72 ? 8.031 -0.806 -1.604 1.00 96.00 72 SER A CA 1
ATOM 562 C C . SER A 1 72 ? 7.215 -1.540 -0.544 1.00 96.00 72 SER A C 1
ATOM 564 O O . SER A 1 72 ? 6.309 -2.295 -0.884 1.00 96.00 72 SER A O 1
ATOM 566 N N . GLY A 1 73 ? 7.491 -1.285 0.739 1.00 96.25 73 GLY A N 1
ATOM 567 C CA . GLY A 1 73 ? 6.793 -1.964 1.834 1.00 96.25 73 GLY A CA 1
ATOM 568 C C . GLY A 1 73 ? 5.291 -1.670 1.859 1.00 96.25 73 GLY A C 1
ATOM 569 O O . GLY A 1 73 ? 4.483 -2.587 1.999 1.00 96.25 73 GLY A O 1
ATOM 570 N N . ALA A 1 74 ? 4.900 -0.407 1.666 1.00 96.50 74 ALA A N 1
ATOM 571 C CA . ALA A 1 74 ? 3.492 -0.017 1.673 1.00 96.50 74 ALA A CA 1
ATOM 572 C C . ALA A 1 74 ? 2.724 -0.541 0.446 1.00 96.50 74 ALA A C 1
ATOM 574 O O . ALA A 1 74 ? 1.585 -0.984 0.587 1.00 96.50 74 ALA A O 1
ATOM 575 N N . ALA A 1 75 ? 3.346 -0.535 -0.738 1.00 96.62 75 ALA A N 1
ATOM 576 C CA . ALA A 1 75 ? 2.740 -1.084 -1.947 1.00 96.62 75 ALA A CA 1
ATOM 577 C C . ALA A 1 75 ? 2.552 -2.604 -1.847 1.00 96.62 75 ALA A C 1
ATOM 579 O O . ALA A 1 75 ? 1.450 -3.088 -2.089 1.00 96.62 75 ALA A O 1
ATOM 580 N N . GLU A 1 76 ? 3.581 -3.350 -1.427 1.00 97.25 76 GLU A N 1
ATOM 581 C CA . GLU A 1 76 ? 3.486 -4.803 -1.213 1.00 97.25 76 GLU A CA 1
ATOM 582 C C . GLU A 1 76 ? 2.403 -5.154 -0.182 1.00 97.25 76 GLU A C 1
ATOM 584 O O . GLU A 1 76 ? 1.565 -6.019 -0.436 1.00 97.25 76 GLU A O 1
ATOM 589 N N . THR A 1 77 ? 2.354 -4.419 0.934 1.00 97.69 77 THR A N 1
ATOM 590 C CA . THR A 1 77 ? 1.309 -4.581 1.957 1.00 97.69 77 THR A CA 1
ATOM 591 C C . THR A 1 77 ? -0.085 -4.376 1.358 1.00 97.69 77 THR A C 1
ATOM 593 O O . THR A 1 77 ? -0.958 -5.224 1.524 1.00 97.69 77 THR A O 1
ATOM 596 N N . ALA A 1 78 ? -0.301 -3.293 0.604 1.00 97.62 78 ALA A N 1
ATOM 597 C CA . ALA A 1 78 ? -1.590 -3.034 -0.032 1.00 97.62 78 ALA A CA 1
ATOM 598 C C . ALA A 1 78 ? -1.971 -4.119 -1.054 1.00 97.62 78 ALA A C 1
ATOM 600 O O . ALA A 1 78 ? -3.119 -4.553 -1.059 1.00 97.62 78 ALA A O 1
ATOM 601 N N . ILE A 1 79 ? -1.021 -4.600 -1.867 1.00 97.19 79 ILE A N 1
ATOM 602 C CA . ILE A 1 79 ? -1.236 -5.694 -2.831 1.00 97.19 79 ILE A CA 1
ATOM 603 C C . ILE A 1 79 ? -1.691 -6.967 -2.119 1.00 97.19 79 ILE A C 1
ATOM 605 O O . ILE A 1 79 ? -2.622 -7.628 -2.575 1.00 97.19 79 ILE A O 1
ATOM 609 N N . HIS A 1 80 ? -1.046 -7.324 -1.009 1.00 97.94 80 HIS A N 1
ATOM 610 C CA . HIS A 1 80 ? -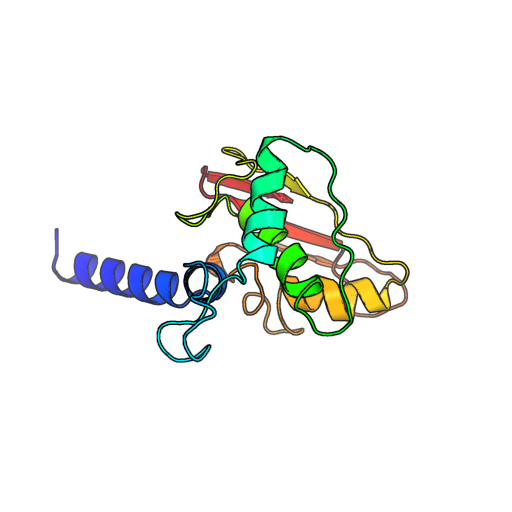1.408 -8.507 -0.233 1.00 97.94 80 HIS A CA 1
ATOM 611 C C . HIS A 1 80 ? -2.772 -8.364 0.448 1.00 97.94 80 HIS A C 1
ATOM 613 O O . HIS A 1 80 ? -3.558 -9.308 0.430 1.00 97.94 80 HIS A O 1
ATOM 619 N N . LEU A 1 81 ? -3.088 -7.181 0.982 1.00 98.25 81 LEU A N 1
ATOM 620 C CA . LEU A 1 81 ? -4.378 -6.910 1.619 1.00 98.25 81 LEU A CA 1
ATOM 621 C C . LEU A 1 81 ? -5.549 -6.940 0.625 1.00 98.25 81 LEU A C 1
ATOM 623 O O . LEU A 1 81 ? -6.615 -7.454 0.966 1.00 98.25 81 LEU A O 1
ATOM 627 N N . THR A 1 82 ? -5.373 -6.411 -0.590 1.00 97.06 82 THR A N 1
ATOM 628 C CA . THR A 1 82 ? -6.432 -6.362 -1.617 1.00 97.06 82 THR A CA 1
ATOM 629 C C . THR A 1 82 ? -6.475 -7.611 -2.501 1.00 97.06 82 THR A C 1
ATOM 631 O O . THR A 1 82 ? -7.525 -7.943 -3.054 1.00 97.06 82 THR A O 1
ATOM 634 N N . GLY A 1 83 ? -5.351 -8.314 -2.662 1.00 96.50 83 GLY A N 1
ATOM 635 C CA . GLY A 1 83 ? -5.185 -9.409 -3.622 1.00 96.50 83 GLY A CA 1
ATOM 636 C C . GLY A 1 83 ? -5.012 -8.948 -5.076 1.00 96.50 83 GLY A C 1
ATOM 637 O O . GLY A 1 83 ? -5.049 -9.770 -6.006 1.00 96.50 83 GLY A O 1
ATOM 638 N N . GLU A 1 84 ? -4.857 -7.642 -5.309 1.00 94.56 84 GLU A N 1
ATOM 639 C CA . GLU A 1 84 ? -4.664 -7.038 -6.632 1.00 94.56 84 GLU A CA 1
ATOM 640 C C . GLU A 1 84 ? -3.184 -7.085 -7.048 1.00 94.56 84 GLU A C 1
ATOM 642 O O . GLU A 1 84 ? -2.457 -6.097 -7.003 1.00 94.56 84 GLU A O 1
ATOM 647 N N . TYR A 1 85 ? -2.730 -8.267 -7.462 1.00 95.50 85 TYR A N 1
ATOM 648 C CA . TYR A 1 85 ? -1.369 -8.473 -7.962 1.00 95.50 85 TYR A CA 1
ATOM 649 C C . TYR A 1 85 ? -1.198 -7.947 -9.397 1.00 95.50 85 TYR A C 1
ATOM 651 O O . TYR A 1 85 ? -1.966 -8.361 -10.272 1.00 95.50 85 TYR A O 1
ATOM 659 N N . PRO A 1 86 ? -0.187 -7.101 -9.676 1.00 94.25 86 PRO A N 1
ATOM 660 C CA . PRO A 1 86 ? 0.094 -6.638 -11.031 1.00 94.25 86 PRO A CA 1
ATOM 661 C C . PRO A 1 86 ? 0.677 -7.758 -11.905 1.00 94.25 86 PRO A C 1
ATOM 663 O O . PRO A 1 86 ? 1.228 -8.741 -11.410 1.00 94.25 86 PRO A O 1
ATOM 666 N N . ASN A 1 87 ? 0.588 -7.603 -13.228 1.00 93.62 87 ASN A N 1
ATOM 667 C CA . ASN A 1 87 ? 0.943 -8.664 -14.182 1.00 93.62 87 ASN A CA 1
ATOM 668 C C . ASN A 1 87 ? 2.417 -9.103 -14.114 1.00 93.62 87 ASN A C 1
ATOM 670 O O . ASN A 1 87 ? 2.714 -10.266 -14.371 1.00 93.62 87 ASN A O 1
AT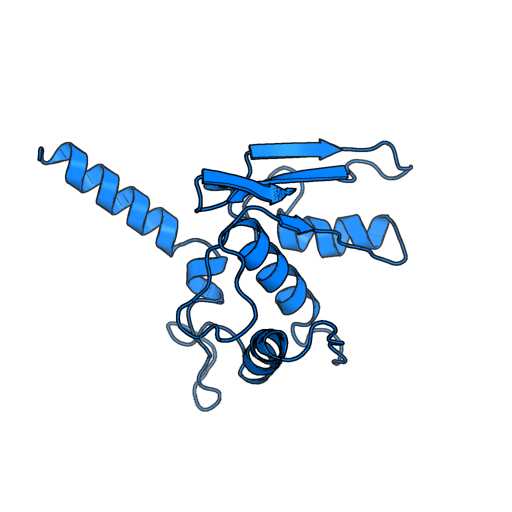OM 674 N N . TRP A 1 88 ? 3.331 -8.200 -13.750 1.00 95.38 88 TRP A N 1
ATOM 675 C CA . TRP A 1 88 ? 4.759 -8.509 -13.606 1.00 95.38 88 TRP A CA 1
ATOM 676 C C . TRP A 1 88 ? 5.096 -9.252 -12.302 1.00 95.38 88 TRP A C 1
ATOM 678 O O . TRP A 1 88 ? 6.206 -9.762 -12.174 1.00 95.38 88 TRP A O 1
ATOM 688 N N . TRP A 1 89 ? 4.170 -9.317 -11.336 1.00 97.56 89 TRP A N 1
ATOM 689 C CA . TRP A 1 89 ? 4.417 -9.893 -10.013 1.00 97.56 89 TRP A CA 1
ATOM 690 C C . TRP A 1 89 ? 4.633 -11.403 -10.087 1.00 97.56 89 TRP A C 1
ATOM 692 O O . TRP A 1 89 ? 3.707 -12.145 -10.416 1.00 97.56 89 TRP A O 1
ATOM 702 N N . GLN A 1 90 ? 5.810 -11.875 -9.696 1.00 97.81 90 GLN A N 1
ATOM 703 C CA . GLN A 1 90 ? 6.135 -13.302 -9.587 1.00 97.81 90 GLN A CA 1
ATOM 704 C C . GLN A 1 90 ? 6.334 -13.761 -8.138 1.00 97.81 90 GLN A C 1
ATOM 706 O O . GLN A 1 90 ? 6.473 -14.954 -7.902 1.00 97.81 90 GLN A O 1
ATOM 711 N N . GLY A 1 91 ? 6.305 -12.840 -7.168 1.00 97.00 91 GLY A N 1
ATOM 712 C CA . GLY A 1 91 ? 6.407 -13.157 -5.742 1.00 97.00 91 GLY A CA 1
ATOM 713 C C . GLY A 1 91 ? 5.189 -13.904 -5.189 1.00 97.00 91 GLY A C 1
ATOM 714 O O . GLY A 1 91 ? 4.220 -14.190 -5.901 1.00 97.00 91 GLY A O 1
ATOM 715 N N . ARG A 1 92 ? 5.181 -14.153 -3.873 1.00 97.06 92 ARG A N 1
ATOM 716 C CA . ARG A 1 92 ? 4.070 -14.835 -3.188 1.00 97.06 92 ARG A CA 1
ATOM 717 C C . ARG A 1 92 ? 2.729 -14.147 -3.441 1.00 97.06 92 ARG A C 1
ATOM 719 O O . ARG A 1 92 ? 2.611 -12.922 -3.366 1.00 97.06 92 ARG A O 1
ATOM 726 N N . ARG A 1 93 ? 1.705 -14.958 -3.714 1.00 97.50 93 ARG A N 1
ATOM 727 C CA . ARG A 1 93 ? 0.324 -14.511 -3.913 1.00 97.50 93 ARG A CA 1
ATOM 728 C C . ARG A 1 93 ? -0.604 -15.137 -2.876 1.00 97.50 93 ARG A C 1
ATOM 730 O O . ARG A 1 93 ? -0.516 -16.332 -2.612 1.00 97.50 93 ARG A O 1
ATOM 737 N N . PHE A 1 94 ? -1.513 -14.337 -2.336 1.00 97.44 94 PHE A N 1
ATOM 738 C CA . PHE A 1 94 ? -2.578 -14.760 -1.440 1.00 97.44 94 PHE A CA 1
ATOM 739 C C . PHE A 1 94 ? -3.898 -14.694 -2.207 1.00 97.44 94 PHE A C 1
ATOM 741 O O . PHE A 1 94 ? -4.261 -13.673 -2.788 1.00 97.44 94 PHE A O 1
ATOM 748 N N . THR A 1 95 ? -4.595 -15.825 -2.279 1.00 97.62 95 THR A N 1
ATOM 749 C CA . THR A 1 95 ? -5.908 -15.945 -2.938 1.00 97.62 95 THR A CA 1
ATOM 750 C C . THR A 1 95 ? -7.063 -15.828 -1.944 1.00 97.62 95 THR A C 1
ATOM 752 O O . THR A 1 95 ? -8.226 -15.950 -2.321 1.00 97.62 95 THR A O 1
ATOM 755 N N . HIS A 1 96 ? -6.743 -15.555 -0.682 1.00 98.31 96 HIS A N 1
ATOM 756 C CA . HIS A 1 96 ? -7.656 -15.399 0.438 1.00 98.31 96 HIS A CA 1
ATOM 757 C C . HIS A 1 96 ? -7.268 -14.148 1.240 1.00 98.31 96 HIS A C 1
ATOM 759 O O . HIS A 1 96 ? -6.125 -13.700 1.132 1.00 98.31 96 HIS A O 1
ATOM 765 N N . PRO A 1 97 ? -8.178 -13.608 2.068 1.00 98.56 97 PRO A N 1
ATOM 766 C CA . PRO A 1 97 ? -7.847 -12.495 2.945 1.00 98.56 97 PRO A CA 1
ATOM 767 C C . PRO A 1 97 ? -6.692 -12.834 3.887 1.00 98.56 97 PRO A C 1
ATOM 769 O O . PRO A 1 97 ? -6.514 -13.998 4.266 1.00 98.56 97 PRO A O 1
ATOM 772 N N . VAL A 1 98 ? -5.916 -11.821 4.258 1.00 98.38 98 VAL A N 1
ATOM 773 C CA . VAL A 1 98 ? -4.726 -11.970 5.105 1.00 98.38 98 VAL A CA 1
ATOM 774 C C . VAL A 1 98 ? -4.853 -11.143 6.378 1.00 98.38 98 VAL A C 1
ATOM 776 O O . VAL A 1 98 ? -5.573 -10.150 6.404 1.00 98.38 98 VAL A O 1
ATOM 779 N N . GLN A 1 99 ? -4.135 -11.562 7.417 1.00 98.19 99 GLN A N 1
ATOM 780 C CA . GLN A 1 99 ? -3.828 -10.713 8.563 1.00 98.19 99 GLN A CA 1
ATOM 781 C C . GLN A 1 99 ? -2.401 -10.203 8.398 1.00 98.19 99 GLN A C 1
ATOM 783 O O . GLN A 1 99 ? -1.482 -11.004 8.206 1.00 98.19 99 GLN A O 1
ATOM 788 N N . TRP A 1 100 ? -2.222 -8.888 8.437 1.00 97.38 100 TRP A N 1
ATOM 789 C CA . TRP A 1 100 ? -0.951 -8.236 8.174 1.00 97.38 100 TRP A CA 1
ATOM 790 C C . TRP A 1 100 ? -0.595 -7.264 9.286 1.00 97.38 100 TRP A C 1
ATOM 792 O O . TRP A 1 100 ? -1.415 -6.464 9.726 1.00 97.38 100 TRP A O 1
ATOM 802 N N . TRP A 1 101 ? 0.660 -7.295 9.725 1.00 95.75 101 TRP A N 1
ATOM 803 C CA . TRP A 1 101 ? 1.154 -6.371 10.740 1.00 95.75 101 TRP A CA 1
ATOM 804 C C . TRP A 1 101 ? 2.195 -5.434 10.161 1.00 95.75 101 TRP A C 1
ATOM 806 O O . TRP A 1 101 ? 3.058 -5.819 9.373 1.00 95.75 101 TRP A O 1
ATOM 816 N N . THR A 1 102 ? 2.131 -4.188 10.611 1.00 94.88 102 THR A N 1
ATOM 817 C CA . THR A 1 102 ? 3.159 -3.188 10.358 1.00 94.88 102 THR A CA 1
ATOM 818 C C . THR A 1 102 ? 3.698 -2.678 11.679 1.00 94.88 102 THR A C 1
ATOM 820 O O . THR A 1 102 ? 2.931 -2.490 12.623 1.00 94.88 102 THR A O 1
ATOM 823 N N . GLY A 1 103 ? 4.999 -2.423 11.741 1.00 92.38 103 GLY A N 1
ATOM 824 C CA . GLY A 1 103 ? 5.654 -1.930 12.944 1.00 92.38 103 GLY A CA 1
ATOM 825 C C . GLY A 1 103 ? 6.673 -0.848 12.624 1.00 92.38 103 GLY A C 1
ATOM 826 O O . GLY A 1 103 ? 7.273 -0.840 11.550 1.00 92.38 103 GLY A O 1
ATOM 827 N N . ALA A 1 104 ? 6.860 0.050 13.581 1.00 93.31 104 ALA A N 1
ATOM 828 C CA . ALA A 1 104 ? 7.937 1.026 13.621 1.00 93.31 104 ALA A CA 1
ATOM 829 C C . ALA A 1 104 ? 8.473 1.098 15.056 1.00 93.31 104 ALA A C 1
ATOM 831 O O . ALA A 1 104 ? 7.806 0.647 15.989 1.00 93.31 104 ALA A O 1
ATOM 832 N N . GLU A 1 105 ? 9.664 1.668 15.232 1.00 92.94 105 GLU A N 1
ATOM 833 C CA . GLU A 1 105 ? 10.264 1.847 16.559 1.00 92.94 105 GLU A CA 1
ATOM 834 C C . GLU A 1 105 ? 9.429 2.790 17.439 1.00 92.94 105 GLU A C 1
ATOM 836 O O . GLU A 1 105 ? 9.232 2.524 18.624 1.00 92.94 105 GLU A O 1
ATOM 841 N N . ARG A 1 106 ? 8.896 3.868 16.851 1.00 91.88 106 ARG A N 1
ATOM 842 C CA . ARG A 1 106 ? 8.050 4.852 17.535 1.00 91.88 106 ARG A CA 1
ATOM 843 C C . ARG A 1 106 ? 6.623 4.847 17.000 1.00 91.88 106 ARG A C 1
ATOM 845 O O . ARG A 1 106 ? 6.379 4.596 15.818 1.00 91.88 106 ARG A O 1
ATOM 852 N N . THR A 1 107 ? 5.673 5.186 17.870 1.00 91.00 107 THR A N 1
ATOM 853 C CA . THR A 1 107 ? 4.255 5.326 17.503 1.00 91.00 107 THR A CA 1
ATOM 854 C C . THR A 1 107 ? 4.058 6.438 16.474 1.00 91.00 107 THR A C 1
ATOM 856 O O . THR A 1 107 ? 3.275 6.278 15.540 1.00 91.00 107 THR A O 1
ATOM 859 N N . GLU A 1 108 ? 4.793 7.539 16.615 1.00 91.88 108 GLU A N 1
ATOM 860 C CA . GLU A 1 108 ? 4.801 8.669 15.689 1.00 91.88 108 GLU A CA 1
ATOM 861 C C . GLU A 1 108 ? 5.274 8.238 14.299 1.00 91.88 108 GLU A C 1
ATOM 863 O O . GLU A 1 108 ? 4.594 8.519 13.321 1.00 91.88 108 GLU A O 1
ATOM 868 N N . ASP A 1 109 ? 6.357 7.458 14.202 1.00 91.94 109 ASP A N 1
ATOM 869 C CA . ASP A 1 109 ? 6.863 6.959 12.915 1.00 91.94 109 ASP A CA 1
ATOM 870 C C . ASP A 1 109 ? 5.852 6.020 12.241 1.00 91.94 109 ASP A C 1
ATOM 872 O O . ASP A 1 109 ? 5.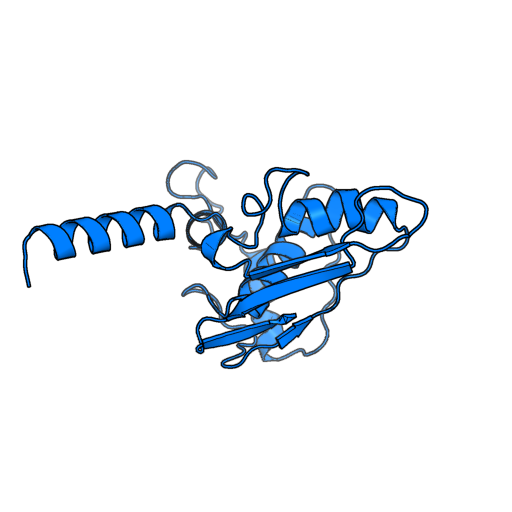642 6.067 11.026 1.00 91.94 109 ASP A O 1
ATOM 876 N N . SER A 1 110 ? 5.179 5.178 13.032 1.00 92.25 110 SER A N 1
ATOM 877 C CA . SER A 1 110 ? 4.096 4.333 12.528 1.00 92.25 110 SER A CA 1
ATOM 878 C C . SER A 1 110 ? 2.950 5.178 11.958 1.00 92.25 110 SER A C 1
ATOM 880 O O . SER A 1 110 ? 2.462 4.868 10.870 1.00 92.25 110 SER A O 1
ATOM 882 N N . LYS A 1 111 ? 2.567 6.269 12.631 1.00 91.75 111 LYS A N 1
ATOM 883 C CA . LYS A 1 111 ? 1.509 7.179 12.173 1.00 91.75 111 LYS A CA 1
ATOM 884 C C . LYS A 1 111 ? 1.928 7.968 10.925 1.00 91.75 111 LYS A C 1
ATOM 886 O O . LYS A 1 111 ? 1.251 7.945 9.899 1.00 91.75 111 LYS A O 1
ATOM 891 N N . ASP A 1 112 ? 3.067 8.639 11.003 1.00 91.50 112 ASP A N 1
ATOM 892 C CA . ASP A 1 112 ? 3.465 9.658 10.038 1.00 91.50 112 ASP A CA 1
ATOM 893 C C . ASP A 1 112 ? 4.041 9.043 8.759 1.00 91.50 112 ASP A C 1
ATOM 895 O O . ASP A 1 112 ? 3.877 9.616 7.680 1.00 91.50 112 ASP A O 1
ATOM 899 N N . ILE A 1 113 ? 4.664 7.860 8.849 1.00 93.31 113 ILE A N 1
ATOM 900 C CA . ILE A 1 113 ? 5.276 7.176 7.703 1.00 93.31 113 ILE A CA 1
ATOM 901 C C . ILE A 1 113 ? 4.378 6.047 7.198 1.00 93.31 113 ILE A C 1
ATOM 903 O O . ILE A 1 113 ? 3.995 6.043 6.028 1.00 93.31 113 ILE A O 1
ATOM 907 N N . ILE A 1 114 ? 4.060 5.068 8.049 1.00 95.31 114 ILE A N 1
ATOM 908 C CA . ILE A 1 114 ? 3.408 3.825 7.606 1.00 95.31 114 ILE A CA 1
ATOM 909 C C . ILE A 1 114 ? 1.919 4.059 7.339 1.00 95.31 114 ILE A C 1
ATOM 911 O O . ILE A 1 114 ? 1.445 3.786 6.235 1.00 95.31 114 ILE A O 1
ATOM 915 N N . GLN A 1 115 ? 1.190 4.598 8.318 1.00 95.56 115 GLN A N 1
ATOM 916 C CA . GLN A 1 115 ? -0.234 4.908 8.185 1.00 95.56 115 GLN A CA 1
ATOM 917 C C . GLN A 1 115 ? -0.462 5.911 7.049 1.00 95.56 115 GLN A C 1
ATOM 919 O O . GLN A 1 115 ? -1.293 5.641 6.182 1.00 95.56 115 GLN A O 1
ATOM 924 N N . SER A 1 116 ? 0.324 6.991 6.970 1.00 95.06 116 SER A N 1
ATOM 925 C CA . SER A 1 116 ? 0.247 7.941 5.849 1.00 95.06 116 SER A CA 1
ATOM 926 C C . SER A 1 116 ? 0.518 7.295 4.488 1.00 95.06 116 SER A C 1
ATOM 928 O O . SER A 1 116 ? -0.134 7.633 3.503 1.00 95.06 116 SER A O 1
ATOM 930 N N . ALA A 1 117 ? 1.459 6.349 4.392 1.00 95.56 117 ALA A N 1
ATOM 931 C CA . ALA A 1 117 ? 1.717 5.654 3.134 1.00 95.56 117 ALA A CA 1
ATOM 932 C C . ALA A 1 117 ? 0.551 4.734 2.739 1.00 95.56 117 ALA A C 1
ATOM 934 O O . ALA A 1 117 ? 0.165 4.703 1.569 1.00 95.56 117 ALA A O 1
ATOM 935 N N . LEU A 1 118 ? -0.014 3.989 3.691 1.00 96.69 118 LEU A N 1
ATOM 936 C CA . LEU A 1 118 ? -1.087 3.028 3.432 1.00 96.69 118 LEU A CA 1
ATOM 937 C C . LEU A 1 118 ? -2.435 3.705 3.184 1.00 96.69 118 LEU A C 1
ATOM 939 O O . LEU A 1 118 ? -3.092 3.402 2.192 1.00 96.69 118 LEU A O 1
ATOM 943 N N . LEU A 1 119 ? -2.839 4.623 4.059 1.00 96.06 119 LEU A N 1
ATOM 944 C CA . LEU A 1 119 ? -4.154 5.258 4.024 1.00 96.06 119 LEU A CA 1
ATOM 945 C C . LEU A 1 119 ? -4.136 6.610 3.311 1.00 96.06 119 LEU A C 1
ATOM 947 O O . LEU A 1 119 ? -5.146 6.985 2.725 1.00 96.06 119 LEU A O 1
ATOM 951 N N . GLY A 1 120 ? -3.008 7.311 3.285 1.00 94.31 120 GLY A N 1
ATOM 952 C CA . GLY A 1 120 ? -2.952 8.717 2.892 1.00 94.31 120 GLY A CA 1
ATOM 953 C C . GLY A 1 120 ? -3.034 9.641 4.104 1.00 94.31 120 GLY A C 1
ATOM 954 O O . GLY A 1 120 ? -2.934 9.195 5.246 1.00 94.31 120 GLY A O 1
ATOM 955 N N . GLN A 1 121 ? -3.201 10.938 3.850 1.00 89.56 121 GLN A N 1
ATOM 956 C CA . GLN A 1 121 ? -3.282 11.936 4.917 1.00 89.56 121 GLN A CA 1
ATOM 957 C C . GLN A 1 121 ? -4.526 11.732 5.794 1.00 89.56 121 GLN A C 1
ATOM 959 O O . GLN A 1 121 ? -5.551 11.201 5.355 1.00 89.56 121 GLN A O 1
ATOM 964 N N . GLN A 1 122 ? -4.429 12.197 7.039 1.00 84.31 122 GLN A N 1
ATOM 965 C CA . GLN A 1 122 ? -5.549 12.337 7.969 1.00 84.31 122 GLN A CA 1
ATOM 966 C C . GLN A 1 122 ? -6.751 12.998 7.271 1.00 84.31 122 GLN A C 1
ATOM 968 O O . GLN A 1 122 ? -6.605 14.056 6.669 1.00 84.31 122 GLN A O 1
ATOM 973 N N . GLY A 1 123 ? -7.939 12.391 7.343 1.00 84.69 123 GLY A N 1
ATOM 974 C CA . GLY A 1 123 ? -9.149 12.910 6.682 1.00 84.69 123 GLY A CA 1
ATOM 975 C C . GLY A 1 123 ? -9.299 12.515 5.206 1.00 84.69 123 GLY A C 1
ATOM 976 O O . GLY A 1 123 ? -10.425 12.371 4.737 1.00 84.69 123 GLY A O 1
ATOM 977 N N . ASP A 1 124 ? -8.198 12.180 4.530 1.00 90.69 124 ASP A N 1
ATOM 978 C CA . ASP A 1 124 ? -8.148 11.790 3.113 1.00 90.69 124 ASP A CA 1
ATOM 979 C C . ASP A 1 124 ? -7.799 10.303 2.929 1.00 90.69 124 ASP A C 1
ATOM 981 O O . ASP A 1 124 ? -7.116 9.895 1.983 1.00 90.69 124 ASP A O 1
ATOM 985 N N . HIS A 1 125 ? -8.280 9.460 3.849 1.00 93.81 125 HIS A N 1
ATOM 986 C CA . HIS A 1 125 ? -8.072 8.014 3.788 1.00 93.81 125 HIS A CA 1
ATOM 987 C C . HIS A 1 125 ? -8.545 7.442 2.450 1.00 93.81 125 HIS A C 1
ATOM 989 O O . HIS A 1 125 ? -9.687 7.671 2.054 1.00 93.81 125 HIS A O 1
ATOM 995 N N . GLY A 1 126 ? -7.709 6.622 1.818 1.00 91.81 126 GLY A N 1
ATOM 996 C CA . GLY A 1 126 ? -7.915 6.045 0.493 1.00 91.81 126 GLY A CA 1
ATOM 997 C C . GLY A 1 126 ? -7.077 6.686 -0.616 1.00 91.81 126 GLY A C 1
ATOM 998 O O . GLY A 1 126 ? -7.151 6.218 -1.752 1.00 91.81 126 GLY A O 1
ATOM 999 N N . THR A 1 127 ? -6.303 7.730 -0.296 1.00 92.62 127 THR A N 1
ATOM 1000 C CA . THR A 1 127 ? -5.331 8.377 -1.201 1.00 92.62 127 THR A CA 1
ATOM 1001 C C . THR A 1 127 ? -3.927 7.761 -1.117 1.00 92.62 127 THR A C 1
ATOM 1003 O O . THR A 1 127 ? -3.078 8.028 -1.971 1.00 92.62 127 THR A O 1
ATOM 1006 N N . GLY A 1 128 ? -3.679 6.922 -0.105 1.00 94.50 128 GLY A N 1
ATOM 1007 C CA . GLY A 1 128 ? -2.467 6.117 0.033 1.00 94.50 128 GLY A CA 1
ATOM 1008 C C . GLY A 1 128 ? -2.417 4.912 -0.915 1.00 94.50 128 GLY A C 1
ATOM 1009 O O . GLY A 1 128 ? -3.011 4.901 -1.994 1.00 94.50 128 GLY A O 1
ATOM 1010 N N . TRP A 1 129 ? -1.667 3.883 -0.522 1.00 95.75 129 TRP A N 1
ATOM 1011 C CA . TRP A 1 129 ? -1.550 2.639 -1.290 1.00 95.75 129 TRP A CA 1
ATOM 1012 C C . TRP A 1 129 ? -2.810 1.775 -1.253 1.00 95.75 129 TRP A C 1
ATOM 1014 O O . TRP A 1 129 ? -3.103 1.111 -2.245 1.00 95.75 129 TRP A O 1
ATOM 1024 N N . ILE A 1 130 ? -3.567 1.801 -0.153 1.00 96.00 130 ILE A N 1
ATOM 1025 C CA . ILE A 1 130 ? -4.854 1.112 -0.041 1.00 96.00 130 ILE A CA 1
ATOM 1026 C C . ILE A 1 130 ? -5.935 2.038 -0.620 1.00 96.00 130 ILE A C 1
ATOM 1028 O O . ILE A 1 130 ? -6.214 3.088 -0.035 1.00 96.00 130 ILE A O 1
ATOM 1032 N N . PRO A 1 131 ? -6.577 1.683 -1.749 1.00 93.38 131 PRO A N 1
ATOM 1033 C CA . PRO A 1 131 ? -7.582 2.544 -2.364 1.00 93.38 131 PRO A CA 1
ATOM 1034 C C . PRO A 1 131 ? -8.829 2.666 -1.487 1.00 93.38 131 PRO A C 1
ATOM 1036 O O . PRO A 1 131 ? -9.263 1.677 -0.894 1.00 93.38 131 PRO A O 1
ATOM 1039 N N . LYS A 1 132 ? -9.488 3.836 -1.501 1.00 93.00 132 LYS A N 1
ATOM 1040 C CA . LYS A 1 132 ? -10.741 4.075 -0.752 1.00 93.00 132 LYS A CA 1
ATOM 1041 C C . LYS A 1 132 ? -11.772 2.964 -0.933 1.00 93.00 132 LYS A C 1
ATOM 1043 O O . LYS A 1 132 ? -12.390 2.542 0.034 1.00 93.00 132 LYS A O 1
ATOM 1048 N N . THR A 1 133 ? -11.938 2.486 -2.165 1.00 91.69 133 THR A N 1
ATOM 1049 C CA . THR A 1 133 ? -12.935 1.467 -2.526 1.00 91.69 133 THR A CA 1
ATOM 1050 C C . THR A 1 133 ? -12.710 0.119 -1.848 1.00 91.69 133 THR A C 1
ATOM 1052 O O . THR A 1 133 ? -13.627 -0.690 -1.822 1.00 91.69 133 THR A O 1
ATOM 1055 N N . HIS A 1 134 ? -11.504 -0.137 -1.337 1.00 95.12 134 HIS A N 1
ATOM 1056 C CA . HIS A 1 134 ? -11.189 -1.348 -0.590 1.00 95.12 134 HIS A CA 1
ATOM 1057 C C . HIS A 1 134 ? -11.225 -1.133 0.925 1.00 95.12 134 HIS A C 1
ATOM 1059 O O . HIS A 1 134 ? -11.256 -2.110 1.659 1.00 95.12 134 HIS A O 1
ATOM 1065 N N . ILE A 1 135 ? -11.233 0.104 1.427 1.00 96.62 135 ILE A N 1
ATOM 1066 C CA . ILE A 1 135 ? -11.262 0.357 2.871 1.00 96.62 135 ILE A CA 1
ATOM 1067 C C . ILE A 1 135 ? -12.689 0.146 3.383 1.00 96.62 135 ILE A C 1
ATOM 1069 O O . ILE A 1 135 ? -13.580 0.949 3.113 1.00 96.62 135 ILE A O 1
ATOM 1073 N N . VAL A 1 136 ? -12.888 -0.911 4.167 1.00 97.62 136 VAL A N 1
ATOM 1074 C CA . VAL A 1 136 ? -14.169 -1.230 4.813 1.00 97.62 136 VAL A CA 1
ATOM 1075 C C . VAL A 1 136 ? -14.318 -0.445 6.112 1.00 97.62 136 VAL A C 1
ATOM 1077 O O . VAL A 1 136 ? -15.365 0.141 6.382 1.00 97.62 136 VAL A O 1
ATOM 1080 N N . LYS A 1 137 ? -13.269 -0.436 6.939 1.00 97.06 137 LYS A N 1
ATOM 1081 C CA . LYS A 1 137 ? -13.283 0.208 8.255 1.00 97.06 137 LYS A CA 1
ATOM 1082 C C . LYS A 1 137 ? -11.865 0.535 8.703 1.00 97.06 137 LYS A C 1
ATOM 1084 O O . LYS A 1 137 ? -10.944 -0.229 8.451 1.00 97.06 137 LYS A O 1
ATOM 1089 N N . VAL A 1 138 ? -11.709 1.640 9.423 1.00 96.81 138 VAL A N 1
ATOM 1090 C CA . VAL A 1 138 ? -10.472 1.989 10.131 1.00 96.81 138 VAL A CA 1
ATOM 1091 C C . VAL A 1 138 ? -10.823 2.216 11.597 1.00 96.81 138 VAL A C 1
ATOM 1093 O O . VAL A 1 138 ? -11.803 2.902 11.892 1.00 96.81 138 VAL A O 1
ATOM 1096 N N . THR A 1 139 ? -10.078 1.604 12.513 1.00 95.81 139 THR A N 1
ATOM 1097 C CA . THR A 1 139 ? -10.211 1.836 13.959 1.00 95.81 139 THR A CA 1
ATOM 1098 C C . THR A 1 139 ? -9.005 2.594 14.481 1.00 95.81 139 THR A C 1
ATOM 1100 O O . THR A 1 139 ? -7.937 2.565 13.878 1.00 95.81 139 THR A O 1
ATOM 1103 N N . TYR A 1 140 ? -9.175 3.269 15.612 1.00 93.31 140 TYR A N 1
ATOM 1104 C CA . TYR A 1 140 ? -8.139 4.083 16.237 1.00 93.31 140 TYR A CA 1
ATOM 1105 C C . TYR A 1 140 ? -7.937 3.636 17.679 1.00 93.31 140 TYR A C 1
ATOM 1107 O O . TYR A 1 140 ? -8.889 3.198 18.331 1.00 93.31 140 TYR A O 1
ATOM 1115 N N . ARG A 1 141 ? -6.712 3.779 18.181 1.00 88.62 141 ARG A N 1
ATOM 1116 C CA . ARG A 1 141 ? -6.350 3.447 19.564 1.00 88.62 141 ARG A CA 1
ATOM 1117 C C . ARG A 1 141 ? -5.902 4.682 20.331 1.00 88.62 141 ARG A C 1
ATOM 1119 O O . ARG A 1 141 ? -5.363 5.628 19.764 1.00 88.62 141 ARG A O 1
ATOM 1126 N N . GLN A 1 142 ? -6.090 4.645 21.646 1.00 84.12 142 GLN A N 1
ATOM 1127 C CA . GLN A 1 142 ? -5.505 5.626 22.556 1.00 84.12 142 GLN A CA 1
ATOM 1128 C C . GLN A 1 142 ? -4.039 5.248 22.795 1.00 84.12 142 GLN A C 1
ATOM 1130 O O . GLN A 1 142 ? -3.760 4.265 23.475 1.00 84.12 142 GLN A O 1
ATOM 1135 N N . ALA A 1 143 ? -3.108 5.999 22.204 1.00 76.06 143 ALA A N 1
ATOM 1136 C CA . ALA A 1 143 ? -1.672 5.701 22.251 1.00 76.06 143 ALA A CA 1
ATOM 1137 C C . ALA A 1 143 ? -0.819 6.904 22.694 1.00 76.06 143 ALA A C 1
ATOM 1139 O O . ALA A 1 143 ? 0.351 6.996 22.338 1.00 76.06 143 ALA A O 1
ATOM 1140 N N . GLY A 1 144 ? -1.408 7.873 23.406 1.00 81.00 144 GLY A N 1
ATOM 1141 C CA . GLY A 1 144 ? -0.743 9.125 23.805 1.00 81.00 144 GLY A CA 1
ATOM 1142 C C . GLY A 1 144 ? -0.525 10.122 22.657 1.00 81.00 144 GLY A C 1
ATOM 1143 O O . GLY A 1 144 ? -0.488 11.325 22.893 1.00 81.00 144 GLY A O 1
ATOM 1144 N N . VAL A 1 145 ? -0.473 9.634 21.416 1.00 80.62 145 VAL A N 1
ATOM 1145 C CA . VAL A 1 145 ? -0.484 10.423 20.182 1.00 80.62 145 VAL A CA 1
ATOM 1146 C C . VAL A 1 145 ? -1.901 10.402 19.590 1.00 80.62 145 VAL A C 1
ATOM 1148 O O . VAL A 1 145 ? -2.486 9.320 19.463 1.00 80.62 145 VAL A O 1
ATOM 1151 N N . PRO A 1 146 ? -2.482 11.558 19.223 1.00 84.81 146 PRO A N 1
ATOM 1152 C CA . PRO A 1 146 ? -3.782 11.602 18.564 1.00 84.81 146 PRO A CA 1
ATOM 1153 C C . PRO A 1 146 ? -3.781 10.882 17.212 1.00 84.81 146 PRO A C 1
ATOM 1155 O O . PRO A 1 146 ? -2.792 10.913 16.474 1.00 84.81 146 PRO A O 1
ATOM 1158 N N . GLU A 1 147 ? -4.937 10.306 16.873 1.00 87.56 147 GLU A N 1
ATOM 1159 C CA . GLU A 1 147 ? -5.263 9.833 15.519 1.00 87.56 147 GLU A CA 1
ATOM 1160 C C . GLU A 1 147 ? -4.406 8.658 15.011 1.00 87.56 147 GLU A C 1
ATOM 1162 O O . GLU A 1 147 ? -4.263 8.427 13.809 1.00 87.56 147 GLU A O 1
ATOM 1167 N N . VAL A 1 148 ? -3.875 7.870 15.945 1.00 92.12 148 VAL A N 1
ATOM 1168 C CA . VAL A 1 148 ? -3.155 6.628 15.652 1.00 92.12 148 VAL A CA 1
ATOM 1169 C C . VAL A 1 148 ? -4.147 5.532 15.280 1.00 92.12 148 VAL A C 1
ATOM 1171 O O . VAL A 1 148 ? -5.009 5.153 16.083 1.00 92.12 148 VAL A O 1
ATOM 1174 N N . VAL A 1 149 ? -4.008 5.008 14.065 1.00 94.12 149 VAL A N 1
ATOM 1175 C CA . VAL A 1 149 ? -4.784 3.863 13.591 1.00 94.12 149 VAL A CA 1
ATOM 1176 C C . VAL A 1 149 ? -4.367 2.600 14.338 1.00 94.12 149 VAL A C 1
ATOM 1178 O O . VAL A 1 149 ? -3.192 2.362 14.607 1.00 94.12 149 VAL A O 1
ATOM 1181 N N . ASP A 1 150 ? -5.367 1.806 14.699 1.00 94.56 150 ASP A N 1
ATOM 1182 C CA . ASP A 1 150 ? -5.210 0.506 15.343 1.00 94.56 150 ASP A CA 1
ATOM 1183 C C . ASP A 1 150 ? -5.311 -0.625 14.316 1.00 94.56 150 ASP A C 1
ATOM 1185 O O . ASP A 1 150 ? -4.383 -1.412 14.167 1.00 94.56 150 ASP A O 1
ATOM 1189 N N . LYS A 1 151 ? -6.421 -0.673 13.566 1.00 96.81 151 LYS A N 1
ATOM 1190 C CA . LYS A 1 151 ? -6.678 -1.700 12.548 1.00 96.81 151 LYS A CA 1
ATOM 1191 C C . LYS A 1 151 ? -7.267 -1.099 11.283 1.00 96.81 151 LYS A C 1
ATOM 1193 O O . LYS A 1 151 ? -8.022 -0.120 11.336 1.00 96.81 151 LYS A O 1
ATOM 1198 N N . ILE A 1 152 ? -6.971 -1.737 10.155 1.00 97.69 152 ILE A N 1
ATOM 1199 C CA . ILE A 1 152 ? -7.493 -1.384 8.837 1.00 97.69 152 ILE A CA 1
ATOM 1200 C C . ILE A 1 152 ? -8.161 -2.627 8.258 1.00 97.69 152 ILE A C 1
ATOM 1202 O O . ILE A 1 152 ? -7.504 -3.610 7.966 1.00 97.69 152 ILE A O 1
ATOM 1206 N N . TYR A 1 153 ? -9.469 -2.575 8.046 1.00 98.44 153 TYR A N 1
ATOM 1207 C CA . TYR A 1 153 ? -10.205 -3.658 7.404 1.00 98.44 153 TYR A CA 1
ATOM 1208 C C . TYR A 1 153 ? -10.292 -3.378 5.908 1.00 98.44 153 TYR A C 1
ATOM 1210 O O . TYR A 1 153 ? -10.856 -2.355 5.499 1.00 98.44 153 TYR A O 1
ATOM 1218 N N . VAL A 1 154 ? -9.742 -4.281 5.101 1.00 98.38 154 VAL A N 1
ATOM 1219 C CA . VAL A 1 154 ? -9.610 -4.125 3.651 1.00 98.38 154 VAL A CA 1
ATOM 1220 C C . VAL A 1 154 ? -10.385 -5.222 2.933 1.00 98.38 154 VAL A C 1
ATOM 1222 O O . VAL A 1 154 ? -10.180 -6.404 3.179 1.00 98.38 154 VAL A O 1
ATOM 1225 N N . GLN A 1 155 ? -11.268 -4.849 2.013 1.00 98.25 155 GLN A N 1
ATOM 1226 C CA . GLN A 1 155 ? -11.937 -5.789 1.125 1.00 98.25 155 GLN A CA 1
ATOM 1227 C C . GLN A 1 155 ? -10.886 -6.473 0.244 1.00 98.25 155 GLN A C 1
ATOM 1229 O O . GLN A 1 155 ? -10.197 -5.821 -0.537 1.00 98.25 155 GLN A O 1
ATOM 1234 N N . HIS A 1 156 ? -10.784 -7.793 0.341 1.00 98.00 156 HIS A N 1
ATOM 1235 C CA . HIS A 1 156 ? -9.949 -8.596 -0.540 1.00 98.00 156 HIS A CA 1
ATOM 1236 C C . HIS A 1 156 ? -10.758 -9.001 -1.777 1.00 98.00 156 HIS A C 1
ATOM 1238 O O . HIS A 1 156 ? -11.963 -9.275 -1.687 1.00 98.00 156 HIS A O 1
ATOM 1244 N N . LYS A 1 157 ? -10.109 -9.106 -2.940 1.00 96.31 157 LYS A N 1
ATOM 1245 C CA . LYS A 1 157 ? -10.784 -9.430 -4.208 1.00 96.31 157 LYS A CA 1
ATOM 1246 C C . LYS A 1 157 ? -11.459 -10.804 -4.231 1.00 96.31 157 LYS A C 1
ATOM 1248 O O . LYS A 1 157 ? -12.317 -11.053 -5.067 1.00 96.31 157 LYS A O 1
ATOM 1253 N N . SER A 1 158 ? -11.058 -11.709 -3.335 1.00 96.56 158 SER A N 1
ATOM 1254 C CA . SER A 1 158 ? -11.697 -13.024 -3.174 1.00 96.56 158 SER A CA 1
ATOM 1255 C C . SER A 1 158 ? -13.063 -12.954 -2.479 1.00 96.56 158 SER A C 1
ATOM 1257 O O . SER A 1 158 ? -13.721 -13.980 -2.345 1.00 96.56 158 SER A O 1
ATOM 1259 N N . GLY A 1 159 ? -13.479 -11.770 -2.014 1.00 96.19 159 GLY A N 1
ATOM 1260 C CA . GLY A 1 159 ? -14.773 -11.521 -1.375 1.00 96.19 159 GLY A CA 1
ATOM 1261 C C . GLY A 1 159 ? -14.727 -11.406 0.151 1.00 96.19 159 GLY A C 1
ATOM 1262 O O . GLY A 1 159 ? -15.688 -10.920 0.739 1.00 96.19 159 GLY A O 1
ATOM 1263 N N . GLY A 1 160 ? -13.626 -11.790 0.803 1.00 97.62 160 GLY A N 1
ATOM 1264 C CA . GLY A 1 160 ? -13.459 -11.638 2.256 1.00 97.62 160 GLY A CA 1
ATOM 1265 C C . GLY A 1 160 ? -12.786 -10.325 2.677 1.00 97.62 160 GLY A C 1
ATOM 1266 O O . GLY A 1 160 ? -12.506 -9.467 1.843 1.00 97.62 160 GLY A O 1
ATOM 1267 N N . ILE A 1 161 ? -12.508 -10.184 3.975 1.00 98.50 161 ILE A N 1
ATOM 1268 C CA . ILE A 1 161 ? -11.908 -8.981 4.572 1.00 98.50 161 ILE A CA 1
ATOM 1269 C C . ILE A 1 161 ? -10.535 -9.332 5.147 1.00 98.50 161 ILE A C 1
ATOM 1271 O O . ILE A 1 161 ? -10.434 -10.230 5.982 1.00 98.50 161 ILE A O 1
ATOM 1275 N N . SER A 1 162 ? -9.502 -8.641 4.674 1.00 98.50 162 SER A N 1
ATOM 1276 C CA . SER A 1 162 ? -8.158 -8.641 5.252 1.00 98.50 162 SER A CA 1
ATOM 1277 C C . SER A 1 162 ? -8.087 -7.638 6.406 1.00 98.50 162 SER A C 1
ATOM 1279 O O . SER A 1 162 ? -8.851 -6.666 6.427 1.00 98.50 162 SER A O 1
ATOM 1281 N N . GLU A 1 163 ? -7.167 -7.865 7.338 1.00 97.06 163 GLU A N 1
ATOM 1282 C CA . GLU A 1 163 ? -6.923 -7.025 8.523 1.00 97.06 163 GLU A CA 1
ATOM 1283 C C . GLU A 1 163 ? -5.455 -6.610 8.617 1.00 97.06 163 GLU A C 1
ATOM 1285 O O . GLU A 1 163 ? -4.595 -7.496 8.407 1.00 97.06 163 GLU A O 1
#

Secondary structure (DSSP, 8-state):
--HHHHHHHHHHHHHHHTSHHHHHTSSBPPTTS-SSTT--SB-HHHHHHHHGGGT-SS------TTSSHHHHHHHHHHHHHH----TT--S---SS--------SSHHHIIIIIIHHHH-STT-TTSSSS-GGGEEEEEE---SSTT-EEEEEEE-TTSSEE-

Radius of gyration: 16.78 Å; chains: 1; bounding box: 48×31×46 Å